Protein AF-A0A920DRB5-F1 (afdb_monomer_lite)

pLDDT: mean 73.07, std 10.42, range [40.06, 86.75]

Sequence (143 aa):
MAEYILEAGGTMAFTFHVLFMLFNLFIIYQFYFNNKFFNELGFSNEEPKLVFRGPLGAVFLTMLLMSILLTFDVTGNTYEENVVQYKFWYSFLFMLMAIALISSVVRYFNLVNNYGITPNIRGVMFPLVGLILIILRTMFEAY

Radius of gyration: 16.73 Å; chains: 1; bounding box: 40×28×49 Å

Secondary structure (DSSP, 8-state):
-HHHHHHTTSHHHHHHHHHHHHHHHHHHHHHHH-HHHHHHTTB-SHHHHHHHHSHHHHHHHHHHHHHHHHHHTTSS---HHHHHHHHHHHHHHHHHHHHHHHHHHHHHTT-S--TTB---HHHHHHHHHHHHHHHHHHHHH--

Foldseek 3Di:
DQVLQVLLLHDQLLVLLVVLLVLLVVVLCCLAPNPCSCVQLQAQDCVVSCCCNPPVVVVVNVLSVVLNVLSVPSPDPPDVVSVVVNVVSLVVLLVVLVVQLVVLVCVLVVVDDDPRGHNHVCSNVSSVVSNVSSVSSVVSNVD

Structure (mmCIF, N/CA/C/O backbone):
data_AF-A0A920DRB5-F1
#
_entry.id   AF-A0A920DRB5-F1
#
loop_
_atom_site.group_PDB
_atom_site.id
_atom_site.type_symbol
_atom_site.label_atom_id
_atom_site.label_alt_id
_atom_site.label_comp_id
_atom_site.label_asym_id
_atom_site.label_entity_id
_atom_site.label_seq_id
_atom_site.pdbx_PDB_ins_code
_atom_site.Cartn_x
_atom_site.Cartn_y
_atom_site.Cartn_z
_atom_site.occupancy
_atom_site.B_iso_or_equiv
_atom_site.auth_seq_id
_atom_site.auth_comp_id
_atom_site.auth_asym_id
_atom_site.auth_atom_id
_atom_site.pdbx_PDB_model_num
ATOM 1 N N . MET A 1 1 ? 7.596 2.058 -26.340 1.00 57.78 1 MET A N 1
ATOM 2 C CA . MET A 1 1 ? 6.682 1.081 -25.694 1.00 57.78 1 MET A CA 1
ATOM 3 C C . MET A 1 1 ? 7.300 -0.311 -25.669 1.00 57.78 1 MET A C 1
ATOM 5 O O . MET A 1 1 ? 7.424 -0.855 -24.589 1.00 57.78 1 MET A O 1
ATOM 9 N N . ALA A 1 2 ? 7.735 -0.863 -26.811 1.00 61.16 2 ALA A N 1
ATOM 10 C CA . ALA A 1 2 ? 8.422 -2.161 -26.850 1.00 61.16 2 ALA A CA 1
ATOM 11 C C . ALA A 1 2 ? 9.738 -2.189 -26.040 1.00 61.16 2 ALA A C 1
ATOM 13 O O . ALA A 1 2 ? 10.008 -3.171 -25.365 1.00 61.16 2 ALA A O 1
ATOM 14 N N . GLU A 1 3 ? 10.503 -1.094 -26.053 1.00 59.62 3 GLU A N 1
ATOM 15 C CA . GLU A 1 3 ? 11.761 -0.944 -25.302 1.00 59.62 3 GLU A CA 1
ATOM 16 C C . GLU A 1 3 ? 11.532 -0.954 -23.779 1.00 59.62 3 GLU A C 1
ATOM 18 O O . GLU A 1 3 ? 12.061 -1.821 -23.100 1.00 59.62 3 GLU A O 1
ATOM 23 N N . TYR A 1 4 ? 10.596 -0.141 -23.271 1.00 58.97 4 TYR A N 1
ATOM 24 C CA . TYR A 1 4 ? 10.178 -0.163 -21.858 1.00 58.97 4 TYR A CA 1
ATOM 25 C C . TYR A 1 4 ? 9.646 -1.519 -21.371 1.00 58.97 4 TYR A C 1
ATOM 27 O O . TYR A 1 4 ? 9.774 -1.857 -20.198 1.00 58.97 4 TYR A O 1
ATOM 35 N N . ILE A 1 5 ? 9.007 -2.293 -22.255 1.00 59.25 5 ILE A N 1
ATOM 36 C CA . ILE A 1 5 ? 8.526 -3.641 -21.930 1.00 59.25 5 ILE A CA 1
ATOM 37 C C . ILE A 1 5 ? 9.708 -4.604 -21.777 1.00 59.25 5 ILE A C 1
ATOM 39 O O . ILE A 1 5 ? 9.702 -5.423 -20.866 1.00 59.25 5 ILE A O 1
ATOM 43 N N . LEU A 1 6 ? 10.709 -4.508 -22.653 1.00 59.97 6 LEU A N 1
ATOM 44 C CA . LEU A 1 6 ? 11.931 -5.309 -22.584 1.00 59.97 6 LEU A CA 1
ATOM 45 C C . LEU A 1 6 ? 12.784 -4.945 -21.360 1.00 59.97 6 LEU A C 1
ATOM 47 O O . LEU A 1 6 ? 13.205 -5.845 -20.640 1.00 59.97 6 LEU A O 1
ATOM 51 N N . GLU A 1 7 ? 12.968 -3.654 -21.079 1.00 59.94 7 GLU A N 1
ATOM 52 C CA . GLU A 1 7 ? 13.722 -3.151 -19.917 1.00 59.94 7 GLU A CA 1
ATOM 53 C C . GLU A 1 7 ? 13.096 -3.553 -18.576 1.00 59.94 7 GLU A C 1
ATOM 55 O O . GLU A 1 7 ? 13.801 -3.763 -17.594 1.00 59.94 7 GLU A O 1
ATOM 60 N N . ALA A 1 8 ? 11.773 -3.710 -18.531 1.00 57.12 8 ALA A N 1
ATOM 61 C CA . ALA A 1 8 ? 11.066 -4.141 -17.333 1.00 57.12 8 ALA A CA 1
ATOM 62 C C . ALA A 1 8 ? 11.121 -5.661 -17.077 1.00 57.12 8 ALA A C 1
ATOM 64 O O . ALA A 1 8 ? 10.483 -6.107 -16.129 1.00 57.12 8 ALA A O 1
ATOM 65 N N . GLY A 1 9 ? 11.822 -6.459 -17.896 1.00 64.12 9 GLY A N 1
ATOM 66 C CA . GLY A 1 9 ? 11.826 -7.931 -17.797 1.00 64.12 9 GLY A CA 1
ATOM 67 C C . GLY A 1 9 ? 10.716 -8.608 -18.615 1.00 64.12 9 GLY A C 1
ATOM 68 O O . GLY A 1 9 ? 10.284 -9.723 -18.331 1.00 64.12 9 GLY A O 1
ATOM 69 N N . GLY A 1 10 ? 10.193 -7.923 -19.635 1.00 69.19 10 GLY A N 1
ATOM 70 C CA . GLY A 1 10 ? 9.142 -8.425 -20.518 1.00 69.19 10 GLY A CA 1
ATOM 71 C C . GLY A 1 10 ? 7.721 -8.012 -20.115 1.00 69.19 10 GLY A C 1
ATOM 72 O O . GLY A 1 10 ? 7.462 -7.372 -19.095 1.00 69.19 10 GLY A O 1
ATOM 73 N N . THR A 1 11 ? 6.749 -8.387 -20.952 1.00 74.50 11 THR A N 1
ATOM 74 C CA . THR A 1 11 ? 5.356 -7.900 -20.880 1.00 74.50 11 THR A CA 1
ATOM 75 C C . THR A 1 11 ? 4.673 -8.183 -19.542 1.00 74.50 11 THR A C 1
ATOM 77 O O . THR A 1 11 ? 3.893 -7.360 -19.063 1.00 74.50 11 THR A O 1
ATOM 80 N N . MET A 1 12 ? 4.962 -9.327 -18.919 1.00 70.31 12 MET A N 1
ATOM 81 C CA . MET A 1 12 ? 4.361 -9.721 -17.639 1.00 70.31 12 MET A CA 1
ATOM 82 C C . MET A 1 12 ? 4.892 -8.878 -16.479 1.00 70.31 12 MET A C 1
ATOM 84 O O . MET A 1 12 ? 4.096 -8.314 -15.727 1.00 70.31 12 MET A O 1
ATOM 88 N N . ALA A 1 13 ? 6.212 -8.730 -16.371 1.00 69.38 13 ALA A N 1
ATOM 89 C CA . ALA A 1 13 ? 6.839 -7.892 -15.357 1.00 69.38 13 ALA A CA 1
ATOM 90 C C . ALA A 1 13 ? 6.392 -6.428 -15.493 1.00 69.38 13 ALA A C 1
ATOM 92 O O . ALA A 1 13 ? 5.933 -5.833 -14.515 1.00 69.38 13 ALA A O 1
ATOM 93 N N . PHE A 1 14 ? 6.370 -5.898 -16.722 1.00 72.62 14 PHE A N 1
ATOM 94 C CA . PHE A 1 14 ? 5.830 -4.570 -17.020 1.00 72.62 14 PHE A CA 1
ATOM 95 C C . PHE A 1 14 ? 4.361 -4.417 -16.589 1.00 72.62 14 PHE A C 1
ATOM 97 O O . PHE A 1 14 ? 3.979 -3.411 -15.993 1.00 72.62 14 PHE A O 1
ATOM 104 N N . THR A 1 15 ? 3.522 -5.427 -16.833 1.00 78.69 15 THR A N 1
ATOM 105 C CA . THR A 1 15 ? 2.103 -5.388 -16.442 1.00 78.69 15 THR A CA 1
ATOM 106 C C . THR A 1 15 ? 1.939 -5.320 -14.923 1.00 78.69 15 THR A C 1
ATOM 108 O O . THR A 1 15 ? 1.189 -4.478 -14.426 1.00 78.69 15 THR A O 1
ATOM 111 N N . PHE A 1 16 ? 2.652 -6.156 -14.162 1.00 77.06 16 PHE A N 1
ATOM 112 C CA . PHE A 1 16 ? 2.585 -6.120 -12.696 1.00 77.06 16 PHE A CA 1
ATOM 113 C C . PHE A 1 16 ? 3.169 -4.837 -12.111 1.00 77.06 16 PHE A C 1
ATOM 115 O O . PHE A 1 16 ? 2.648 -4.321 -11.124 1.00 77.06 16 PHE A O 1
ATOM 122 N N . HIS A 1 17 ? 4.192 -4.285 -12.754 1.00 75.69 17 HIS A N 1
ATOM 123 C CA . HIS A 1 17 ? 4.764 -2.987 -12.418 1.00 75.69 17 HIS A CA 1
ATOM 124 C C . HIS A 1 17 ? 3.733 -1.858 -12.572 1.00 75.69 17 HIS A C 1
ATOM 126 O O . HIS A 1 17 ? 3.530 -1.074 -11.645 1.00 75.69 17 HIS A O 1
ATOM 132 N N . VAL A 1 18 ? 2.985 -1.832 -13.680 1.00 78.56 18 VAL A N 1
ATOM 133 C CA . VAL A 1 18 ? 1.884 -0.872 -13.885 1.00 78.56 18 VAL A CA 1
ATOM 134 C C . VAL A 1 18 ? 0.749 -1.082 -12.880 1.00 78.56 18 VAL A C 1
ATOM 136 O O . VAL A 1 18 ? 0.260 -0.112 -12.297 1.00 78.56 18 VAL A O 1
ATOM 139 N N . LEU A 1 19 ? 0.345 -2.329 -12.622 1.00 83.31 19 LEU A N 1
ATOM 140 C CA . LEU A 1 19 ? -0.676 -2.633 -11.613 1.00 83.31 19 LEU A CA 1
ATOM 141 C C . LEU A 1 19 ? -0.248 -2.181 -10.213 1.00 83.31 19 LEU A C 1
ATOM 143 O O . LEU A 1 19 ? -1.074 -1.671 -9.458 1.00 83.31 19 LEU A O 1
ATOM 147 N N . PHE A 1 20 ? 1.035 -2.313 -9.880 1.00 81.19 20 PHE A N 1
ATOM 148 C CA . PHE A 1 20 ? 1.589 -1.824 -8.623 1.00 81.19 20 PHE A CA 1
ATOM 149 C C . PHE A 1 20 ? 1.538 -0.293 -8.526 1.00 81.19 20 PHE A C 1
ATOM 151 O O . PHE A 1 20 ? 1.116 0.234 -7.496 1.00 81.19 20 PHE A O 1
ATOM 158 N N . MET A 1 21 ? 1.860 0.436 -9.602 1.00 82.12 21 MET A N 1
ATOM 159 C CA . MET A 1 21 ? 1.687 1.898 -9.634 1.00 82.12 21 MET A CA 1
ATOM 160 C C . MET A 1 21 ? 0.234 2.309 -9.415 1.00 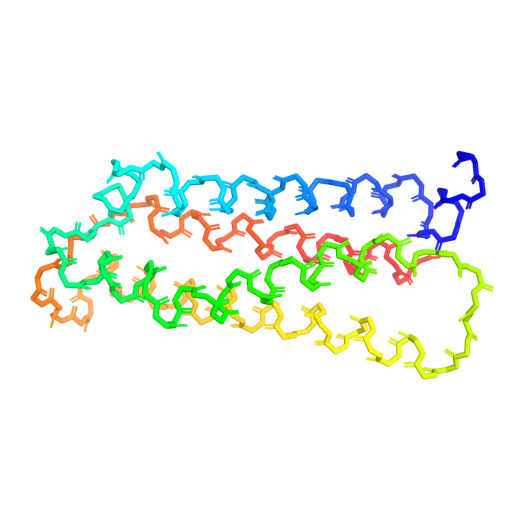82.12 21 MET A C 1
ATOM 162 O O . MET A 1 21 ? -0.050 3.181 -8.593 1.00 82.12 21 MET A O 1
ATOM 166 N N . LEU A 1 22 ? -0.692 1.670 -10.133 1.00 85.12 22 LEU A N 1
ATOM 167 C CA .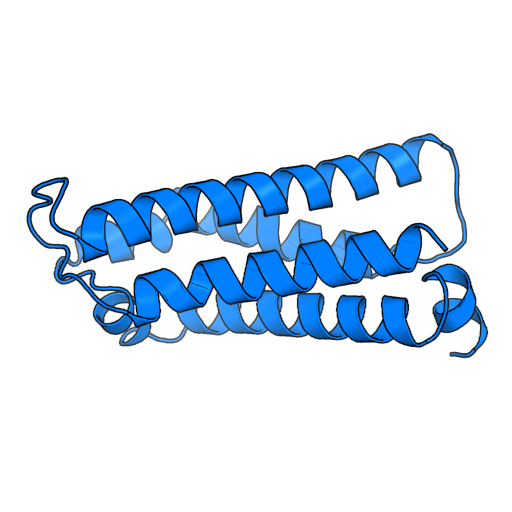 LEU A 1 22 ? -2.122 1.941 -10.002 1.00 85.12 22 LEU A CA 1
ATOM 168 C C . LEU A 1 22 ? -2.621 1.622 -8.592 1.00 85.12 22 LEU A C 1
ATOM 170 O O . LEU A 1 22 ? -3.427 2.373 -8.045 1.00 85.12 22 LEU A O 1
ATOM 174 N N . PHE A 1 23 ? -2.107 0.556 -7.980 1.00 84.88 23 PHE A N 1
ATOM 175 C CA . PHE A 1 23 ? -2.390 0.225 -6.591 1.00 84.88 23 PHE A CA 1
ATOM 176 C C . PHE A 1 23 ? -1.883 1.315 -5.638 1.00 84.88 23 PHE A C 1
ATOM 178 O O . PHE A 1 23 ? -2.656 1.786 -4.811 1.00 84.88 23 PHE A O 1
ATOM 185 N N . ASN A 1 24 ? -0.648 1.801 -5.786 1.00 82.31 24 ASN A N 1
ATOM 186 C CA . ASN A 1 24 ? -0.128 2.893 -4.952 1.00 82.31 24 ASN A CA 1
ATOM 187 C C . ASN A 1 24 ? -0.928 4.193 -5.124 1.00 82.31 24 ASN A C 1
ATOM 189 O O . ASN A 1 24 ? -1.264 4.843 -4.134 1.00 82.31 24 ASN A O 1
ATOM 193 N N . LEU A 1 25 ? -1.315 4.545 -6.353 1.00 83.00 25 LEU A N 1
ATOM 194 C CA . LEU A 1 25 ? -2.198 5.687 -6.616 1.00 83.00 25 LEU A CA 1
ATOM 195 C C . LEU A 1 25 ? -3.577 5.506 -5.977 1.00 83.00 25 LEU A C 1
ATOM 197 O O . LEU A 1 25 ? -4.112 6.442 -5.380 1.00 83.00 25 LEU A O 1
ATOM 201 N N . PHE A 1 26 ? -4.134 4.298 -6.049 1.00 86.00 26 PHE A N 1
ATOM 202 C CA . PHE A 1 26 ? -5.370 3.953 -5.358 1.00 86.00 26 PHE A CA 1
ATOM 203 C C . PHE A 1 26 ? -5.218 4.122 -3.841 1.00 86.00 26 PHE A C 1
ATOM 205 O O . PHE A 1 26 ? -6.079 4.741 -3.223 1.00 86.00 26 PHE A O 1
ATOM 212 N N . ILE A 1 27 ? -4.116 3.658 -3.240 1.00 82.12 27 ILE A N 1
ATOM 213 C CA . ILE A 1 27 ? -3.840 3.843 -1.807 1.00 82.12 27 ILE A CA 1
ATOM 214 C C . ILE A 1 27 ? -3.840 5.327 -1.444 1.00 82.12 27 ILE A C 1
ATOM 216 O O . ILE A 1 27 ? -4.531 5.725 -0.504 1.00 82.12 27 ILE A O 1
ATOM 220 N N . ILE A 1 28 ? -3.098 6.145 -2.196 1.00 84.06 28 ILE A N 1
ATOM 221 C CA . ILE A 1 28 ? -3.033 7.594 -1.979 1.00 84.06 28 ILE A CA 1
ATOM 222 C C . ILE A 1 28 ? -4.442 8.190 -2.045 1.00 84.06 28 ILE A C 1
ATOM 224 O O . ILE A 1 28 ? -4.858 8.908 -1.135 1.00 84.06 28 ILE A O 1
ATOM 228 N N . TYR A 1 29 ? -5.214 7.844 -3.076 1.00 84.69 29 TYR A N 1
ATOM 229 C CA . TYR A 1 29 ? -6.584 8.323 -3.206 1.00 84.69 29 TYR A CA 1
ATOM 230 C C . TYR A 1 29 ? -7.435 7.962 -1.978 1.00 84.69 29 TYR A C 1
ATOM 232 O O . TYR A 1 29 ? -8.088 8.825 -1.387 1.00 84.69 29 TYR A O 1
ATOM 240 N N . GLN A 1 30 ? -7.392 6.701 -1.551 1.00 83.25 30 GLN A N 1
ATOM 241 C CA . GLN A 1 30 ? -8.210 6.220 -0.444 1.00 83.25 30 GLN A CA 1
ATOM 242 C C . GLN A 1 30 ? -7.827 6.859 0.900 1.00 83.25 30 GLN A C 1
ATOM 244 O O . GLN A 1 30 ? -8.703 7.313 1.636 1.00 83.25 30 GLN A O 1
ATOM 249 N N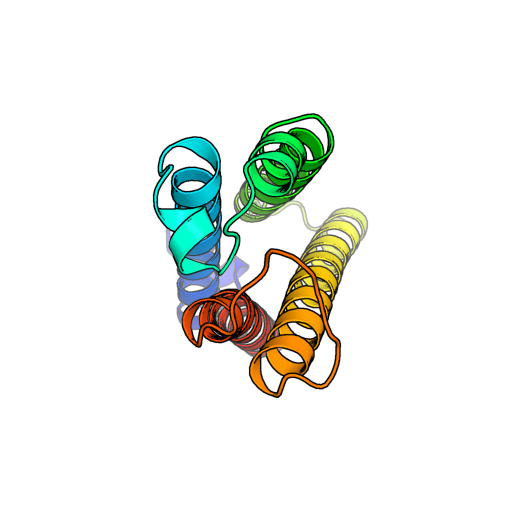 . PHE A 1 31 ? -6.534 6.958 1.215 1.00 79.25 31 PHE A N 1
ATOM 250 C CA . PHE A 1 31 ? -6.073 7.528 2.486 1.00 79.25 31 PHE A CA 1
ATOM 251 C C . PHE A 1 31 ? -6.355 9.035 2.596 1.00 79.25 31 PHE A C 1
ATOM 253 O O . PHE A 1 31 ? -6.749 9.524 3.661 1.00 79.25 31 PHE A O 1
ATOM 260 N N . TYR A 1 32 ? -6.205 9.785 1.504 1.00 79.38 32 TYR A N 1
ATOM 261 C CA . TYR A 1 32 ? -6.289 11.248 1.551 1.00 79.38 32 TYR A CA 1
ATOM 262 C C . TYR A 1 32 ? -7.670 11.795 1.211 1.00 79.38 32 TYR A C 1
ATOM 264 O O . TYR A 1 32 ? -8.098 12.777 1.815 1.00 79.38 32 TYR A O 1
ATOM 272 N N . PHE A 1 33 ? -8.394 11.141 0.306 1.00 81.69 33 PHE A N 1
ATOM 273 C CA . PHE A 1 33 ? -9.631 11.684 -0.255 1.00 81.69 33 PHE A CA 1
ATOM 274 C C . PHE A 1 33 ? -10.880 10.879 0.122 1.00 81.69 33 PHE A C 1
ATOM 276 O O . PHE A 1 33 ? -11.990 11.383 -0.048 1.00 81.69 33 PHE A O 1
ATOM 283 N N . ASN A 1 34 ? -10.744 9.676 0.700 1.00 81.88 34 ASN A N 1
ATOM 284 C CA . ASN A 1 34 ? -11.886 8.881 1.155 1.00 81.88 34 ASN A CA 1
ATOM 285 C C . ASN A 1 34 ? -11.951 8.753 2.687 1.00 81.88 34 ASN A C 1
ATOM 287 O O . ASN A 1 34 ? -11.330 7.895 3.308 1.00 81.88 34 ASN A O 1
ATOM 291 N N . ASN A 1 35 ? -12.801 9.567 3.320 1.00 75.69 35 ASN A N 1
ATOM 292 C CA . ASN A 1 35 ? -13.034 9.511 4.771 1.00 75.69 35 AS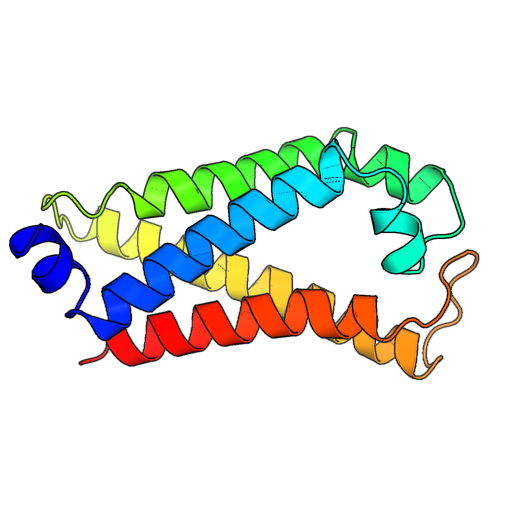N A CA 1
ATOM 293 C C . ASN A 1 35 ? -13.624 8.176 5.253 1.00 75.69 35 ASN A C 1
ATOM 295 O O . ASN A 1 35 ? -13.399 7.794 6.403 1.00 75.69 35 ASN A O 1
ATOM 299 N N . LYS A 1 36 ? -14.373 7.463 4.401 1.00 81.38 36 LYS A N 1
ATOM 300 C CA . LYS A 1 36 ? -14.987 6.178 4.766 1.00 81.38 36 LYS A CA 1
ATOM 301 C C . LYS A 1 36 ? -13.963 5.048 4.808 1.00 81.38 36 LYS A C 1
ATOM 303 O O . LYS A 1 36 ? -14.156 4.099 5.561 1.00 81.38 36 LYS A O 1
ATOM 308 N N . PHE A 1 37 ? -12.862 5.173 4.071 1.00 82.44 37 PHE A N 1
ATOM 309 C CA . PHE A 1 37 ? -11.854 4.125 3.951 1.00 82.44 37 PHE A CA 1
ATOM 310 C C . PHE A 1 37 ? -11.240 3.728 5.299 1.00 82.44 37 PHE A C 1
ATOM 312 O O . PHE A 1 37 ? -11.102 2.546 5.589 1.00 82.44 37 PHE A O 1
ATOM 319 N N . PHE A 1 38 ? -10.964 4.687 6.186 1.00 76.88 38 PHE A N 1
ATOM 320 C CA . PHE A 1 38 ? -10.443 4.376 7.524 1.00 76.88 38 PHE A CA 1
ATOM 321 C C . PHE A 1 38 ? -11.415 3.554 8.371 1.00 76.88 38 PHE A C 1
ATOM 323 O O . PHE A 1 38 ? -10.988 2.628 9.057 1.00 76.88 38 PHE A O 1
ATOM 330 N N . ASN A 1 39 ? -12.714 3.848 8.286 1.00 77.31 39 ASN A N 1
ATOM 331 C CA . ASN A 1 39 ? -13.731 3.061 8.982 1.00 77.31 39 ASN A CA 1
ATOM 332 C C . ASN A 1 39 ? -13.769 1.628 8.430 1.00 77.31 39 ASN A C 1
ATOM 334 O O . ASN A 1 39 ? -13.904 0.667 9.182 1.00 77.31 39 ASN A O 1
ATOM 338 N N . GLU A 1 40 ? -13.601 1.474 7.117 1.00 78.44 40 GLU A N 1
ATOM 339 C CA . GLU A 1 40 ? -13.546 0.170 6.453 1.00 78.44 40 GLU A CA 1
ATOM 340 C C . GLU A 1 40 ? -12.253 -0.604 6.742 1.00 78.44 40 GLU A C 1
ATOM 342 O O . GLU A 1 40 ? -12.263 -1.831 6.728 1.00 78.44 40 GLU A O 1
ATOM 347 N N . LEU A 1 41 ? -11.155 0.081 7.064 1.00 77.00 41 LEU A N 1
ATOM 348 C CA . LEU A 1 41 ? -9.944 -0.538 7.610 1.00 77.00 41 LEU A CA 1
ATOM 349 C C . LEU A 1 41 ? -10.089 -0.930 9.092 1.00 77.00 41 LEU A C 1
ATOM 351 O O . LEU A 1 41 ? -9.193 -1.564 9.645 1.00 77.00 41 LEU A O 1
ATOM 355 N N . GLY A 1 42 ? -11.214 -0.579 9.721 1.00 73.38 42 GLY A N 1
ATOM 356 C CA . GLY A 1 42 ? -11.540 -0.915 11.103 1.00 73.38 42 GLY A CA 1
ATOM 357 C C . GLY A 1 42 ? -11.281 0.207 12.107 1.00 73.38 42 GLY A C 1
ATOM 358 O O . GLY A 1 42 ? -11.611 0.030 13.276 1.00 73.38 42 GLY A O 1
ATOM 359 N N . PHE A 1 43 ? -10.743 1.363 11.700 1.00 75.06 43 PHE A N 1
ATOM 360 C CA . PHE A 1 43 ? -10.495 2.491 12.606 1.00 75.06 43 PHE A CA 1
ATOM 361 C C . PHE A 1 43 ? -11.803 3.204 12.961 1.00 75.06 43 PHE A C 1
ATOM 363 O O . PHE A 1 43 ? -12.391 3.887 12.120 1.00 75.06 43 PHE A O 1
ATOM 370 N N . SER A 1 44 ? -12.241 3.087 14.216 1.00 70.19 44 SER A N 1
ATOM 371 C CA . SER A 1 44 ? -13.440 3.779 14.703 1.00 70.19 44 SER A CA 1
ATOM 372 C C . SER A 1 44 ? -13.135 5.133 15.353 1.00 70.19 44 SER A C 1
ATOM 374 O O . SER A 1 44 ? -14.042 5.946 15.490 1.00 70.19 44 SER A O 1
ATOM 376 N N . ASN A 1 45 ? -11.879 5.386 15.741 1.00 68.88 45 ASN A N 1
ATOM 377 C CA . ASN A 1 45 ? -11.435 6.655 16.330 1.00 68.88 45 ASN A CA 1
ATOM 378 C C . ASN A 1 45 ? -10.932 7.638 15.246 1.00 68.88 45 ASN A C 1
ATOM 380 O O . ASN A 1 45 ? -10.447 7.228 14.187 1.00 68.88 45 ASN A O 1
ATOM 384 N N . GLU A 1 46 ? -11.048 8.939 15.507 1.00 70.38 46 GLU A N 1
ATOM 385 C CA . GLU A 1 46 ? -10.544 10.021 14.654 1.00 70.38 46 GLU A CA 1
ATOM 386 C C . GLU A 1 46 ? -9.027 10.212 14.781 1.00 70.38 46 GLU A C 1
ATOM 388 O O . GLU A 1 46 ? -8.377 10.557 13.796 1.00 70.38 46 GLU A O 1
ATOM 393 N N . GLU A 1 47 ? -8.438 9.914 15.944 1.00 68.12 47 GLU A N 1
ATOM 394 C CA . GLU A 1 47 ? -6.993 10.051 16.184 1.00 68.12 47 GLU A CA 1
ATOM 395 C C . GLU A 1 47 ? -6.125 9.279 15.1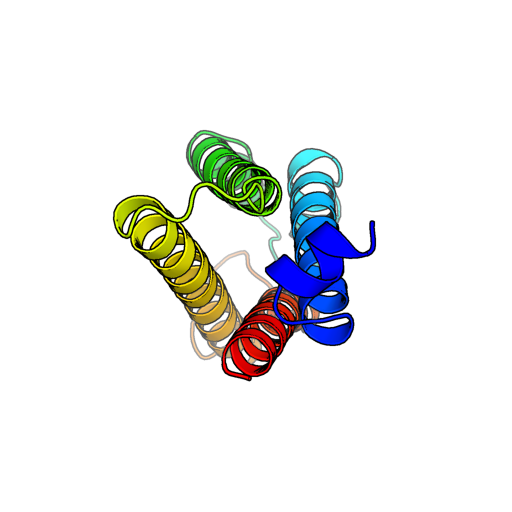70 1.00 68.12 47 GLU A C 1
ATOM 397 O O . GLU A 1 47 ? -5.259 9.900 14.551 1.00 68.12 47 GLU A O 1
ATOM 402 N N . PRO A 1 48 ? -6.364 7.979 14.885 1.00 67.19 48 PRO A N 1
ATOM 403 C CA . PRO A 1 48 ? -5.641 7.267 13.833 1.00 67.19 48 PRO A CA 1
ATOM 404 C C . PRO A 1 48 ? -5.764 7.948 12.468 1.00 67.19 48 PRO A C 1
ATOM 406 O O . PRO A 1 48 ? -4.780 8.044 11.738 1.00 67.19 48 PRO A O 1
ATOM 409 N N . LYS A 1 49 ? -6.950 8.468 12.125 1.00 69.56 49 LYS A N 1
ATOM 410 C CA . LYS A 1 49 ? -7.180 9.154 10.842 1.00 69.56 49 LYS A CA 1
ATOM 411 C C . LYS A 1 49 ? -6.336 10.419 10.748 1.00 69.56 49 LYS A C 1
ATOM 413 O O . LYS A 1 49 ? -5.760 10.698 9.701 1.00 69.56 49 LYS A O 1
ATOM 418 N N . LEU A 1 50 ? -6.247 11.160 11.849 1.00 69.94 50 LEU A N 1
ATOM 419 C CA . LEU A 1 50 ? -5.481 12.396 11.959 1.00 69.94 50 LEU A CA 1
ATOM 420 C C . LEU A 1 50 ? -3.972 12.121 11.930 1.00 69.94 50 LEU A C 1
ATOM 422 O O . LEU A 1 50 ? -3.234 12.851 11.279 1.00 69.94 50 LEU A O 1
ATOM 426 N N . VAL A 1 51 ? -3.514 11.018 12.524 1.00 70.88 51 VAL A N 1
ATOM 427 C CA . VAL A 1 51 ? -2.114 10.568 12.460 1.00 70.88 51 VAL A CA 1
ATOM 428 C C . VAL A 1 51 ? -1.719 10.147 11.036 1.00 70.88 51 VAL A C 1
ATOM 430 O O . VAL A 1 51 ? -0.698 10.608 10.518 1.00 70.88 51 VAL A O 1
ATOM 433 N N . PHE A 1 52 ? -2.546 9.333 10.370 1.00 68.62 52 PHE A N 1
ATOM 434 C CA . PHE A 1 52 ? -2.315 8.880 8.989 1.00 68.62 52 PHE A CA 1
ATOM 435 C C . PHE A 1 52 ? -2.541 9.962 7.926 1.00 68.62 52 PHE A C 1
ATOM 437 O O . PHE A 1 52 ? -2.160 9.762 6.777 1.00 68.62 52 PHE A O 1
ATOM 444 N N . ARG A 1 53 ? -3.142 11.103 8.275 1.00 70.94 53 ARG A N 1
ATOM 445 C CA . ARG A 1 53 ? -3.249 12.285 7.398 1.00 70.94 53 ARG A CA 1
ATOM 446 C C . ARG A 1 53 ? -2.324 13.430 7.801 1.00 70.94 53 ARG A C 1
ATOM 448 O O . ARG A 1 53 ? -2.128 14.351 7.018 1.00 70.94 53 ARG A O 1
ATOM 455 N N . GLY A 1 54 ? -1.769 13.366 9.005 1.00 66.06 54 GLY A N 1
ATOM 456 C CA . GLY A 1 54 ? -0.816 14.315 9.562 1.00 66.06 54 GLY A CA 1
ATOM 457 C C . GLY A 1 54 ? 0.629 13.961 9.189 1.00 66.06 54 GLY A C 1
ATOM 458 O O . GLY A 1 54 ? 0.874 13.466 8.088 1.00 66.06 54 GLY A O 1
ATOM 459 N N . PRO A 1 55 ? 1.608 14.181 10.086 1.00 68.25 55 PRO A N 1
ATOM 460 C CA . PRO A 1 55 ? 3.028 13.995 9.774 1.00 68.25 55 PRO A CA 1
ATOM 461 C C . PRO A 1 55 ? 3.392 12.576 9.315 1.00 68.25 55 PRO A C 1
ATOM 463 O O . PRO A 1 55 ? 4.117 12.422 8.336 1.00 68.25 55 PRO A O 1
ATOM 466 N N . LEU A 1 56 ? 2.854 11.534 9.964 1.00 69.62 56 LEU A N 1
ATOM 467 C CA . LEU A 1 56 ? 3.100 10.142 9.553 1.00 69.62 56 LEU A CA 1
ATOM 468 C C . LEU A 1 56 ? 2.429 9.814 8.219 1.00 69.62 56 LEU A C 1
ATOM 470 O O . LEU A 1 56 ? 3.002 9.087 7.411 1.00 69.62 56 LEU A O 1
ATOM 474 N N . GLY A 1 57 ? 1.265 10.409 7.961 1.00 73.38 57 GLY A N 1
ATOM 475 C CA . GLY A 1 57 ? 0.668 10.437 6.634 1.00 73.38 57 GLY A CA 1
ATOM 476 C C . GLY A 1 57 ? 1.620 11.003 5.593 1.00 73.38 57 GLY A C 1
ATOM 477 O O . GLY A 1 57 ? 1.938 10.327 4.627 1.00 73.38 57 GLY A O 1
ATOM 478 N N . ALA A 1 58 ? 2.117 12.223 5.787 1.00 72.44 58 ALA A N 1
ATOM 479 C CA . ALA A 1 58 ? 3.018 12.875 4.836 1.00 72.44 58 ALA A CA 1
ATOM 480 C C . ALA A 1 58 ? 4.282 12.045 4.538 1.00 72.44 58 ALA A C 1
ATOM 482 O O . ALA A 1 58 ? 4.712 11.974 3.385 1.00 72.44 58 ALA A O 1
ATOM 483 N N . VAL A 1 59 ? 4.835 11.361 5.546 1.00 74.38 59 VAL A N 1
ATOM 484 C CA . VAL A 1 59 ? 5.938 10.403 5.358 1.00 74.38 59 VAL A CA 1
ATOM 485 C C . VAL A 1 59 ? 5.474 9.209 4.517 1.00 74.38 59 VAL A C 1
ATOM 487 O O . VAL A 1 59 ? 6.134 8.857 3.543 1.00 74.38 59 VAL A O 1
ATOM 490 N N . PHE A 1 60 ? 4.310 8.629 4.818 1.00 77.62 60 PHE A N 1
ATOM 491 C CA . PHE A 1 60 ? 3.714 7.541 4.037 1.00 77.62 60 PHE A CA 1
ATOM 492 C C . PHE A 1 60 ? 3.441 7.926 2.575 1.00 77.62 60 PHE A C 1
ATOM 494 O O . PHE A 1 60 ? 3.804 7.181 1.667 1.00 77.62 60 PHE A O 1
ATOM 501 N N . LEU A 1 61 ? 2.895 9.116 2.327 1.00 78.88 61 LEU A N 1
ATOM 502 C CA . LEU A 1 61 ? 2.692 9.660 0.986 1.00 78.88 61 LEU A CA 1
ATOM 503 C C . LEU A 1 61 ? 4.012 9.871 0.254 1.00 78.88 61 LEU A C 1
ATOM 505 O O . LEU A 1 61 ? 4.120 9.478 -0.900 1.00 78.88 61 LEU A O 1
ATOM 509 N N . THR A 1 62 ? 5.018 10.440 0.919 1.00 74.12 62 THR A N 1
ATOM 510 C CA . THR A 1 62 ? 6.358 10.604 0.337 1.00 74.12 62 THR A CA 1
ATOM 511 C C . THR A 1 62 ? 6.940 9.253 -0.074 1.00 74.12 62 THR A C 1
ATOM 513 O O . THR A 1 62 ? 7.472 9.134 -1.171 1.00 74.12 62 THR A O 1
ATOM 516 N N . MET A 1 63 ? 6.777 8.212 0.749 1.00 76.62 63 MET A N 1
ATOM 517 C CA . MET A 1 63 ? 7.239 6.856 0.425 1.00 76.62 63 MET A CA 1
ATOM 518 C C . MET A 1 63 ? 6.482 6.249 -0.767 1.00 76.62 63 MET A C 1
ATOM 520 O O . MET A 1 63 ? 7.101 5.637 -1.635 1.00 76.62 63 MET A O 1
ATOM 524 N N . LEU A 1 64 ? 5.163 6.452 -0.861 1.00 79.44 64 LEU A N 1
ATOM 525 C CA . LEU A 1 64 ? 4.372 5.982 -2.004 1.00 79.44 64 LEU A CA 1
ATOM 526 C C . LEU A 1 64 ? 4.678 6.763 -3.289 1.00 79.44 64 LEU A C 1
ATOM 528 O O . LEU A 1 64 ? 4.807 6.160 -4.351 1.00 79.44 64 LEU A O 1
ATOM 532 N N . LEU A 1 65 ? 4.846 8.082 -3.212 1.00 77.50 65 LEU A N 1
ATOM 533 C CA . LEU A 1 65 ? 5.249 8.907 -4.352 1.00 77.50 65 LEU A CA 1
ATOM 534 C C . LEU A 1 65 ? 6.655 8.544 -4.823 1.00 77.50 65 LEU A C 1
ATOM 536 O O . LEU A 1 65 ? 6.862 8.382 -6.020 1.00 77.50 65 LEU A O 1
ATOM 540 N N . MET A 1 66 ? 7.592 8.344 -3.894 1.00 72.19 66 MET A N 1
ATOM 541 C CA . MET A 1 66 ? 8.940 7.888 -4.220 1.00 72.19 66 MET A CA 1
ATOM 542 C C . MET A 1 66 ? 8.902 6.517 -4.892 1.00 72.19 66 MET A C 1
ATOM 544 O O . MET A 1 66 ? 9.575 6.326 -5.900 1.00 72.19 66 MET A O 1
ATOM 548 N N . SER A 1 67 ? 8.047 5.602 -4.411 1.00 71.25 67 SER A N 1
ATOM 549 C CA . SER A 1 67 ? 7.841 4.319 -5.084 1.00 71.25 67 SER A CA 1
ATOM 550 C C . SER A 1 67 ? 7.419 4.521 -6.536 1.00 71.25 67 SER A C 1
ATOM 552 O O . SER A 1 67 ? 8.087 3.995 -7.414 1.00 71.25 67 SER A O 1
ATOM 554 N N . ILE A 1 68 ? 6.416 5.366 -6.807 1.00 71.62 68 ILE A N 1
ATOM 555 C CA . ILE A 1 68 ? 5.927 5.665 -8.161 1.00 71.62 68 ILE A CA 1
ATOM 556 C C . ILE A 1 68 ? 7.027 6.302 -9.025 1.00 71.62 68 ILE A C 1
ATOM 558 O O . ILE A 1 68 ? 7.201 5.901 -10.171 1.00 71.62 68 ILE A O 1
ATOM 562 N N . LEU A 1 69 ? 7.799 7.253 -8.493 1.00 70.38 69 LEU A N 1
ATOM 563 C CA . LEU A 1 69 ? 8.880 7.922 -9.229 1.00 70.38 69 LEU A CA 1
ATOM 564 C C . LEU A 1 69 ? 9.987 6.947 -9.644 1.00 70.38 69 LEU A C 1
ATOM 566 O O . LEU A 1 69 ? 10.387 6.936 -10.804 1.00 70.38 69 LEU A O 1
ATOM 570 N N . LEU A 1 70 ? 10.402 6.058 -8.743 1.00 64.75 70 LEU A N 1
ATOM 571 C CA . LEU A 1 70 ? 11.353 4.979 -9.048 1.00 64.75 70 LEU A CA 1
ATOM 572 C C . LEU A 1 70 ? 10.782 3.943 -10.019 1.00 64.75 70 LEU A C 1
ATOM 574 O O . LEU A 1 70 ? 11.517 3.179 -10.633 1.00 64.75 70 LEU A O 1
ATOM 578 N N . THR A 1 71 ? 9.458 3.914 -10.155 1.00 60.03 71 THR A N 1
ATOM 579 C CA . THR A 1 71 ? 8.753 3.069 -11.119 1.00 60.03 71 THR A CA 1
ATOM 580 C C . THR A 1 71 ? 8.798 3.672 -12.533 1.00 60.03 71 THR A C 1
ATOM 582 O O . THR A 1 71 ? 8.659 2.926 -13.500 1.00 60.03 71 THR A O 1
ATOM 585 N N . PHE A 1 72 ? 9.012 4.991 -12.668 1.00 59.91 72 PHE A N 1
ATOM 586 C CA . PHE A 1 72 ? 9.233 5.688 -13.946 1.00 59.91 72 PHE A CA 1
ATOM 587 C C . PHE A 1 72 ? 10.703 5.726 -14.372 1.00 59.91 72 PHE A C 1
ATOM 589 O O . PHE A 1 72 ? 10.974 5.858 -15.565 1.00 59.91 72 PHE A O 1
ATOM 596 N N . ASP A 1 73 ? 11.634 5.547 -13.433 1.00 58.53 73 ASP A N 1
ATOM 597 C CA . ASP A 1 73 ? 13.072 5.403 -13.695 1.00 58.53 73 ASP A CA 1
ATOM 598 C C . ASP A 1 73 ? 13.425 4.001 -14.242 1.00 58.53 73 ASP A C 1
ATOM 600 O O . ASP A 1 73 ? 14.348 3.327 -13.798 1.00 58.53 73 ASP A O 1
ATOM 604 N N . VAL A 1 74 ? 12.637 3.535 -15.218 1.00 53.50 74 VAL A N 1
ATOM 605 C CA . VAL A 1 74 ? 12.954 2.388 -16.094 1.00 53.50 74 VAL A CA 1
ATOM 606 C C . VAL A 1 74 ? 13.877 2.848 -17.232 1.00 53.50 74 VAL A C 1
ATOM 608 O O . VAL A 1 74 ? 14.335 2.049 -18.034 1.00 53.50 74 VAL A O 1
ATOM 611 N N . THR A 1 75 ? 14.182 4.146 -17.309 1.00 47.19 75 THR A N 1
ATOM 612 C CA . THR A 1 75 ? 15.052 4.745 -18.318 1.00 47.19 75 THR A CA 1
ATOM 613 C C . THR A 1 75 ? 16.505 4.321 -18.137 1.00 47.19 75 THR A C 1
ATOM 615 O O . THR A 1 75 ? 17.254 5.033 -17.480 1.00 47.19 75 THR A O 1
ATOM 618 N N . GLY A 1 76 ? 16.886 3.186 -18.735 1.00 48.06 76 GLY A N 1
ATOM 619 C CA . GLY A 1 76 ? 18.155 2.888 -19.429 1.00 48.06 76 GLY A CA 1
ATOM 620 C C . GLY A 1 76 ? 19.519 3.296 -18.843 1.00 48.06 76 GLY A C 1
ATOM 621 O O . GLY A 1 76 ? 20.531 3.092 -19.507 1.00 48.06 76 GLY A O 1
ATOM 622 N N . ASN A 1 77 ? 19.605 3.866 -17.643 1.00 48.66 77 ASN A N 1
ATOM 623 C CA . ASN A 1 77 ? 20.845 4.298 -17.012 1.00 48.66 77 ASN A CA 1
ATOM 624 C C . ASN A 1 77 ? 21.122 3.384 -15.817 1.00 48.66 77 ASN A C 1
ATOM 626 O O . ASN A 1 77 ? 21.095 3.785 -14.652 1.00 48.66 77 ASN A O 1
ATOM 630 N N . THR A 1 78 ? 21.318 2.101 -16.120 1.00 49.75 78 THR A N 1
ATOM 631 C CA . THR A 1 78 ? 21.678 1.050 -15.166 1.00 49.75 78 THR A CA 1
ATOM 632 C C . THR A 1 78 ? 23.136 1.201 -14.733 1.00 49.75 78 THR A C 1
ATOM 634 O O . THR A 1 78 ? 23.977 0.352 -15.025 1.00 49.75 78 THR A O 1
ATOM 637 N N . TYR A 1 79 ? 23.467 2.283 -14.032 1.00 49.34 79 TYR A N 1
ATOM 638 C CA . TYR A 1 79 ? 24.589 2.215 -13.102 1.00 49.34 79 TYR A CA 1
ATOM 639 C C . TYR A 1 79 ? 24.179 1.285 -11.950 1.00 49.34 79 TYR A C 1
ATOM 641 O O . TYR A 1 79 ? 23.011 1.276 -11.550 1.00 49.34 79 TYR A O 1
ATOM 649 N N . GLU A 1 80 ? 25.114 0.489 -11.418 1.00 54.09 80 GLU A N 1
ATOM 650 C CA . GLU A 1 80 ? 24.859 -0.437 -10.295 1.00 54.09 80 GLU A CA 1
ATOM 651 C C . GLU A 1 80 ? 24.128 0.252 -9.125 1.00 54.09 80 GLU A C 1
ATOM 653 O O . GLU A 1 80 ? 23.291 -0.355 -8.458 1.00 54.09 80 GLU A O 1
ATOM 658 N N . GLU A 1 81 ? 24.372 1.551 -8.939 1.00 52.41 81 GLU A N 1
ATOM 659 C CA . GLU A 1 81 ? 23.745 2.403 -7.928 1.00 52.41 81 GLU A CA 1
ATOM 660 C C . GLU A 1 81 ? 22.213 2.513 -8.073 1.00 52.41 81 GLU A C 1
ATOM 662 O O . GLU A 1 81 ? 21.503 2.450 -7.066 1.00 52.41 81 GLU A O 1
ATOM 667 N N . ASN A 1 82 ? 21.674 2.589 -9.296 1.00 56.69 82 ASN A N 1
ATOM 668 C CA . ASN A 1 82 ? 20.226 2.705 -9.532 1.00 56.69 82 ASN A CA 1
ATOM 669 C C . ASN A 1 82 ? 19.495 1.377 -9.272 1.00 56.69 82 ASN A C 1
ATOM 671 O O . ASN A 1 82 ? 18.405 1.361 -8.696 1.00 56.69 82 ASN A O 1
ATOM 675 N N . VAL A 1 83 ? 20.126 0.241 -9.598 1.00 60.34 83 VAL A N 1
ATOM 676 C CA . VAL A 1 83 ? 19.585 -1.100 -9.300 1.00 60.34 83 VAL A CA 1
ATOM 677 C C . VAL A 1 83 ? 19.504 -1.332 -7.788 1.00 60.34 83 VAL A C 1
ATOM 679 O O . VAL A 1 83 ? 18.530 -1.908 -7.294 1.00 60.34 83 VAL A O 1
ATOM 682 N N . VAL A 1 84 ? 20.508 -0.866 -7.036 1.00 60.00 84 VAL A N 1
ATOM 683 C CA . VAL A 1 84 ? 20.520 -0.950 -5.567 1.00 60.00 84 VAL A CA 1
ATOM 684 C C . VAL A 1 84 ? 19.392 -0.114 -4.964 1.00 60.00 84 VAL A C 1
ATOM 686 O O . VAL A 1 84 ? 18.681 -0.609 -4.086 1.00 60.00 84 VAL A O 1
ATOM 689 N N . GLN A 1 85 ? 19.173 1.108 -5.458 1.00 64.75 85 GLN A N 1
ATOM 690 C CA . GLN A 1 85 ? 18.062 1.951 -5.006 1.00 64.75 85 GLN A CA 1
ATOM 691 C C . GLN A 1 85 ? 16.716 1.281 -5.286 1.00 64.75 85 GLN A C 1
ATOM 693 O O . GLN A 1 85 ? 15.895 1.128 -4.382 1.00 64.75 85 GLN A O 1
ATOM 698 N N . TYR A 1 86 ? 16.512 0.797 -6.505 1.00 69.31 86 TYR A N 1
ATOM 699 C CA . TYR A 1 86 ? 15.277 0.140 -6.899 1.00 69.31 86 TYR A CA 1
ATOM 700 C C . TYR A 1 86 ? 14.958 -1.086 -6.018 1.00 69.31 86 TYR A C 1
ATOM 702 O O . TYR A 1 86 ? 13.887 -1.167 -5.407 1.00 69.31 86 TYR A O 1
ATOM 710 N N . LYS A 1 87 ? 15.912 -2.012 -5.851 1.00 72.69 87 LYS A N 1
ATOM 711 C CA . LYS A 1 87 ? 15.738 -3.206 -4.999 1.00 72.69 87 LYS A CA 1
ATOM 712 C C . LYS A 1 87 ? 15.498 -2.849 -3.534 1.00 72.69 87 LYS A C 1
ATOM 714 O O . LYS A 1 87 ? 14.690 -3.510 -2.871 1.00 72.69 87 LYS A O 1
ATOM 719 N N . PHE A 1 88 ? 16.161 -1.807 -3.031 1.00 76.56 88 PHE A N 1
ATOM 720 C CA . PHE A 1 88 ? 15.947 -1.303 -1.677 1.00 76.56 88 PHE A CA 1
ATOM 721 C C . PHE A 1 88 ? 14.495 -0.857 -1.473 1.00 76.56 88 PHE A C 1
ATOM 723 O O . PHE A 1 88 ? 13.851 -1.295 -0.519 1.00 76.56 88 PHE A O 1
ATOM 730 N N . TRP A 1 89 ? 13.945 -0.054 -2.386 1.00 76.06 89 TRP A N 1
ATOM 731 C CA . TRP A 1 89 ? 12.590 0.480 -2.246 1.00 76.06 89 TRP A CA 1
ATOM 732 C C . TRP A 1 89 ? 11.506 -0.593 -2.341 1.00 76.06 89 TRP A C 1
ATOM 734 O O . TRP A 1 89 ? 10.587 -0.595 -1.519 1.00 76.06 89 TRP A O 1
ATOM 744 N N . TYR A 1 90 ? 11.633 -1.557 -3.257 1.00 76.00 90 TYR A N 1
ATOM 745 C CA . TYR A 1 90 ? 10.704 -2.694 -3.308 1.00 76.00 90 TYR A CA 1
ATOM 746 C C . TYR A 1 90 ? 10.791 -3.573 -2.057 1.00 76.00 90 TYR A C 1
ATOM 748 O O . TYR A 1 90 ? 9.756 -3.975 -1.524 1.00 76.00 90 TYR A O 1
ATOM 756 N N . SER A 1 91 ? 11.996 -3.812 -1.530 1.00 77.94 91 SER A N 1
ATOM 757 C CA . SER A 1 91 ? 12.191 -4.564 -0.279 1.00 77.94 91 SER A CA 1
ATOM 758 C C . SER A 1 91 ? 11.613 -3.827 0.932 1.00 77.94 91 SER A C 1
ATOM 760 O O . SER A 1 91 ? 11.007 -4.432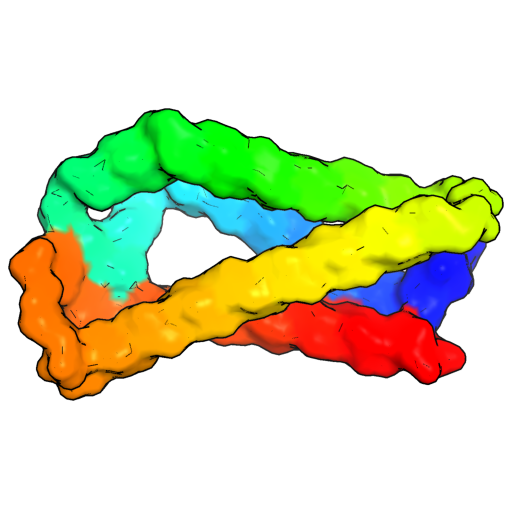 1.818 1.00 77.94 91 SER A O 1
ATOM 762 N N . PHE A 1 92 ? 11.756 -2.504 0.963 1.00 81.44 92 PHE A N 1
ATOM 763 C CA . PHE A 1 92 ? 11.190 -1.657 2.002 1.00 81.44 92 PHE A CA 1
ATOM 764 C C . PHE A 1 92 ? 9.652 -1.651 1.959 1.00 81.44 92 PHE A C 1
ATOM 766 O O . PHE A 1 92 ? 9.003 -1.858 2.987 1.00 81.44 92 PHE A O 1
ATOM 773 N N . LEU A 1 93 ? 9.056 -1.502 0.770 1.00 79.38 93 LEU A N 1
ATOM 774 C CA . LEU A 1 93 ? 7.602 -1.580 0.577 1.00 79.38 93 LEU A CA 1
ATOM 775 C C . LEU A 1 93 ? 7.059 -2.967 0.926 1.00 79.38 93 LEU A C 1
ATOM 777 O O . LEU A 1 93 ? 6.007 -3.072 1.556 1.00 79.38 93 LEU A O 1
ATOM 781 N N . PHE A 1 94 ? 7.796 -4.025 0.582 1.00 84.12 94 PHE A N 1
ATOM 782 C CA . PHE A 1 94 ? 7.468 -5.386 0.993 1.00 84.12 94 PHE A CA 1
ATOM 783 C C . PHE A 1 94 ? 7.398 -5.500 2.519 1.00 84.12 94 PHE A C 1
ATOM 785 O O . PHE A 1 94 ? 6.399 -5.983 3.050 1.00 84.12 94 PHE A O 1
ATOM 792 N N . MET A 1 95 ? 8.409 -4.997 3.236 1.00 84.94 95 MET A N 1
ATOM 793 C CA . MET A 1 95 ? 8.414 -4.982 4.704 1.00 84.94 95 MET A CA 1
ATOM 794 C C . MET A 1 95 ? 7.230 -4.206 5.282 1.00 84.94 95 MET A C 1
ATOM 796 O O . MET A 1 95 ? 6.566 -4.703 6.192 1.00 84.94 95 MET A O 1
ATOM 800 N N . LEU A 1 96 ? 6.931 -3.019 4.746 1.00 84.31 96 LEU A N 1
ATOM 801 C CA . LEU A 1 96 ? 5.789 -2.220 5.195 1.00 84.31 96 LEU A CA 1
ATOM 802 C C . LEU A 1 96 ? 4.469 -2.984 5.044 1.00 84.31 96 LEU A C 1
ATOM 804 O O . LEU A 1 96 ? 3.681 -3.044 5.991 1.00 84.31 96 LEU A O 1
ATOM 808 N N . MET A 1 97 ? 4.242 -3.604 3.884 1.00 85.38 97 MET A N 1
ATOM 809 C CA . MET A 1 97 ? 3.021 -4.373 3.637 1.00 85.38 97 MET A CA 1
ATOM 810 C C . MET A 1 97 ? 2.974 -5.658 4.473 1.00 85.38 97 MET A C 1
ATOM 812 O O . MET A 1 97 ? 1.909 -6.018 4.971 1.00 85.38 97 MET A O 1
ATOM 816 N N . ALA A 1 98 ? 4.113 -6.312 4.717 1.00 85.38 98 ALA A N 1
ATOM 817 C CA . ALA A 1 98 ? 4.206 -7.486 5.584 1.00 85.38 98 ALA A CA 1
ATOM 818 C C . ALA A 1 98 ? 3.859 -7.151 7.042 1.00 85.38 98 ALA A C 1
ATOM 820 O O . ALA A 1 98 ? 3.042 -7.838 7.656 1.00 85.38 98 ALA A O 1
ATOM 821 N N . ILE A 1 99 ? 4.407 -6.060 7.583 1.00 84.69 99 ILE A N 1
ATOM 822 C CA . ILE A 1 99 ? 4.093 -5.590 8.940 1.00 84.69 99 ILE A CA 1
ATOM 823 C C . ILE A 1 99 ? 2.614 -5.194 9.035 1.00 84.69 99 ILE A C 1
ATOM 825 O O . ILE A 1 99 ? 1.930 -5.573 9.991 1.00 84.69 99 ILE A O 1
ATOM 829 N N . ALA A 1 100 ? 2.092 -4.482 8.031 1.00 83.00 100 ALA A N 1
ATOM 830 C CA . ALA A 1 100 ? 0.681 -4.115 7.968 1.00 83.00 100 ALA A CA 1
ATOM 831 C C . ALA A 1 100 ? -0.238 -5.348 7.911 1.00 83.00 100 ALA A C 1
ATOM 833 O O . ALA A 1 100 ? -1.279 -5.362 8.577 1.00 83.00 100 ALA A O 1
ATOM 834 N N . LEU A 1 101 ? 0.153 -6.397 7.177 1.00 86.00 101 LEU A N 1
ATOM 835 C CA . LEU A 1 101 ? -0.574 -7.663 7.117 1.00 86.00 101 LEU A CA 1
ATOM 836 C C . LEU A 1 101 ? -0.553 -8.378 8.468 1.00 86.00 101 LEU A C 1
ATOM 838 O O . LEU A 1 101 ? -1.621 -8.699 8.980 1.00 86.00 101 LEU A O 1
ATOM 842 N N . ILE A 1 102 ? 0.623 -8.576 9.074 1.00 84.75 102 ILE A N 1
ATOM 843 C CA . ILE A 1 102 ? 0.760 -9.237 10.383 1.00 84.75 102 ILE A CA 1
ATOM 844 C C . ILE A 1 102 ? -0.089 -8.510 11.427 1.00 84.75 102 ILE A C 1
ATOM 846 O O . ILE A 1 102 ? -0.898 -9.134 12.111 1.00 84.75 102 ILE A O 1
ATOM 850 N N . SER A 1 103 ? 0.024 -7.181 11.498 1.00 80.62 103 SER A N 1
ATOM 851 C CA . SER A 1 103 ? -0.777 -6.358 12.407 1.00 80.62 103 SER A CA 1
ATOM 852 C C . SER A 1 103 ? -2.279 -6.556 12.180 1.00 80.62 103 SER A C 1
ATOM 854 O O . SER A 1 103 ? -3.048 -6.708 13.129 1.00 80.62 103 SER A O 1
ATOM 856 N N . SER A 1 104 ? -2.712 -6.606 10.921 1.00 81.12 104 SER A N 1
ATOM 857 C CA . SER A 1 104 ? -4.125 -6.768 10.573 1.00 81.12 104 SER A CA 1
ATOM 858 C C . SER A 1 104 ? -4.649 -8.175 10.841 1.00 81.12 104 SER A C 1
ATOM 860 O O . SER A 1 104 ? -5.776 -8.306 11.304 1.00 81.12 104 SER A O 1
ATOM 862 N N . VAL A 1 105 ? -3.836 -9.212 10.635 1.00 83.81 105 VAL A N 1
ATOM 863 C CA . VAL A 1 105 ? -4.175 -10.608 10.949 1.00 83.81 105 VAL A CA 1
ATOM 864 C C . VAL A 1 105 ? -4.291 -10.814 12.458 1.00 83.81 105 VAL A C 1
ATOM 866 O O . VAL A 1 105 ? -5.290 -11.353 12.930 1.00 83.81 105 VAL A O 1
ATOM 869 N N . VAL A 1 106 ? -3.314 -10.329 13.228 1.00 82.50 106 VAL A N 1
ATOM 870 C CA . VAL A 1 106 ? -3.328 -10.400 14.699 1.00 82.50 106 VAL A CA 1
ATOM 871 C C . VAL A 1 106 ? -4.574 -9.707 15.265 1.00 82.50 106 VAL A C 1
ATOM 873 O O . VAL A 1 106 ? -5.216 -10.240 16.172 1.00 82.50 106 VAL A O 1
ATOM 876 N N . ARG A 1 107 ? -4.969 -8.561 14.691 1.00 77.19 107 ARG A N 1
ATOM 877 C CA . ARG A 1 107 ? -6.228 -7.874 15.030 1.00 77.19 107 ARG A CA 1
ATOM 878 C C . ARG A 1 107 ? -7.468 -8.648 14.592 1.00 77.19 107 ARG A C 1
ATOM 880 O O . ARG A 1 107 ? -8.419 -8.726 15.357 1.00 77.19 107 ARG A O 1
ATOM 887 N N . TYR A 1 108 ? -7.471 -9.216 13.387 1.00 80.44 108 TYR A N 1
ATOM 888 C CA . TYR A 1 108 ? -8.612 -9.968 12.861 1.00 80.44 108 TYR A CA 1
ATOM 889 C C . TYR A 1 108 ? -8.989 -11.149 13.767 1.00 80.44 108 TYR A C 1
ATOM 891 O O . TYR A 1 108 ? -10.167 -11.388 14.014 1.00 80.44 108 TYR A O 1
ATOM 899 N N . PHE A 1 109 ? -7.988 -11.836 14.324 1.00 82.44 109 PHE A N 1
ATOM 900 C CA . PHE A 1 109 ? -8.182 -12.926 15.284 1.00 82.44 109 PHE A CA 1
ATOM 901 C C . PHE A 1 109 ? -8.354 -12.465 16.743 1.00 82.44 109 PHE A C 1
ATOM 903 O O . PHE A 1 109 ? -8.365 -13.306 17.639 1.00 82.44 109 PHE A O 1
ATOM 910 N N . ASN A 1 110 ? -8.488 -11.157 17.006 1.00 73.19 110 ASN A N 1
ATOM 911 C CA . ASN A 1 110 ? -8.588 -10.578 18.355 1.00 73.19 110 ASN A CA 1
ATOM 912 C C . ASN A 1 110 ? -7.453 -11.000 19.311 1.00 73.19 110 ASN A C 1
ATOM 914 O O . ASN A 1 110 ? -7.630 -11.005 20.528 1.00 73.19 110 ASN A O 1
ATOM 918 N N . LEU A 1 111 ? -6.269 -11.329 18.785 1.00 71.75 111 LEU A N 1
ATOM 919 C CA . LEU A 1 111 ? -5.120 -11.739 19.603 1.00 71.75 111 LEU A CA 1
ATOM 920 C C . LEU A 1 111 ? -4.499 -10.558 20.370 1.00 71.75 111 LEU A C 1
ATOM 922 O O . LEU A 1 111 ? -3.752 -10.761 21.323 1.00 71.75 111 LEU A O 1
ATOM 926 N N . VAL A 1 112 ? -4.818 -9.323 19.969 1.00 67.62 112 VAL A N 1
ATOM 927 C CA . VAL A 1 112 ? -4.441 -8.085 20.660 1.00 67.62 112 VAL A CA 1
ATOM 928 C C . VAL A 1 112 ? -5.688 -7.225 20.833 1.00 67.62 112 VAL A C 1
ATOM 930 O O . VAL A 1 112 ? -6.377 -6.921 19.859 1.00 67.62 112 VAL A O 1
ATOM 933 N N . ASN A 1 113 ? -5.961 -6.811 22.072 1.00 61.53 113 ASN A N 1
ATOM 934 C CA . ASN A 1 113 ? -7.081 -5.936 22.396 1.00 61.53 113 ASN A CA 1
ATOM 935 C C . ASN A 1 113 ? -6.694 -4.478 22.108 1.00 61.53 113 ASN A C 1
ATOM 937 O O . ASN A 1 113 ? -5.950 -3.868 22.875 1.00 61.53 113 ASN A O 1
ATOM 941 N N . ASN A 1 114 ? -7.164 -3.934 20.986 1.00 61.47 114 ASN A N 1
ATOM 942 C CA . ASN A 1 114 ? -6.896 -2.553 20.592 1.00 61.47 114 ASN A CA 1
ATOM 943 C C . ASN A 1 114 ? -8.179 -1.726 20.674 1.00 61.47 114 ASN A C 1
ATOM 945 O O . ASN A 1 114 ? -9.084 -1.862 19.850 1.00 61.47 114 ASN A O 1
ATOM 949 N N . TYR A 1 115 ? -8.230 -0.844 21.671 1.00 58.50 115 TYR A N 1
ATOM 950 C CA . TYR A 1 115 ? -9.306 0.124 21.852 1.00 58.50 115 TYR A CA 1
ATOM 951 C C . TYR A 1 115 ? -9.508 0.950 20.571 1.00 58.50 115 TYR A C 1
ATOM 953 O O . TYR A 1 115 ? -8.601 1.638 20.109 1.00 58.50 115 TYR A O 1
ATOM 961 N N . GLY A 1 116 ? -10.709 0.880 19.990 1.00 63.66 116 GLY A N 1
ATOM 962 C CA . GLY A 1 116 ? -11.098 1.699 18.837 1.00 63.66 116 GLY A CA 1
ATOM 963 C C . GLY A 1 116 ? -10.682 1.169 17.457 1.00 63.66 116 GLY A C 1
ATOM 964 O O . GLY A 1 116 ? -10.755 1.921 16.479 1.00 63.66 116 GLY A O 1
ATOM 965 N N . ILE A 1 117 ? -10.251 -0.096 17.351 1.00 67.94 117 ILE A N 1
ATOM 966 C CA . ILE A 1 117 ? -10.039 -0.762 16.057 1.00 67.94 117 ILE A CA 1
ATOM 967 C C . ILE A 1 117 ? -10.853 -2.054 15.999 1.00 67.94 117 ILE A C 1
ATOM 969 O O . ILE A 1 117 ? -10.595 -3.004 16.732 1.00 67.94 117 ILE A O 1
ATOM 973 N N . THR A 1 118 ? -11.833 -2.088 15.102 1.00 73.50 118 THR A N 1
ATOM 974 C CA . THR A 1 118 ? -12.688 -3.257 14.875 1.00 73.50 118 THR A CA 1
ATOM 975 C C . THR A 1 118 ? -12.023 -4.256 13.921 1.00 73.50 118 THR A C 1
ATOM 977 O O . THR A 1 118 ? -11.422 -3.843 12.924 1.00 73.50 118 THR A O 1
ATOM 980 N N . PRO A 1 119 ? -12.131 -5.572 14.182 1.00 72.81 119 PRO A N 1
ATOM 981 C CA . PRO A 1 119 ? -11.682 -6.600 13.249 1.00 72.81 119 PRO A CA 1
ATOM 982 C C . PRO A 1 119 ? -12.421 -6.473 11.916 1.00 72.81 119 PRO A C 1
ATOM 984 O O . PRO A 1 119 ? -13.646 -6.569 11.869 1.00 72.81 119 PRO A O 1
ATOM 987 N N . ASN A 1 120 ? -11.687 -6.273 10.821 1.00 79.94 120 ASN A N 1
ATOM 988 C CA . ASN A 1 120 ? -12.276 -6.190 9.489 1.00 79.94 120 ASN A CA 1
ATOM 989 C C . ASN A 1 120 ? -11.410 -6.930 8.468 1.00 79.94 120 ASN A C 1
ATOM 991 O O . ASN A 1 120 ? -10.203 -6.700 8.374 1.00 79.94 120 ASN A O 1
ATOM 995 N N . ILE A 1 121 ? -12.046 -7.785 7.663 1.00 80.62 121 ILE A N 1
ATOM 996 C CA . ILE A 1 121 ? -11.387 -8.528 6.586 1.00 80.62 121 ILE A CA 1
ATOM 997 C C . ILE A 1 121 ? -10.728 -7.594 5.562 1.00 80.62 121 ILE A C 1
ATOM 999 O O . ILE A 1 121 ? -9.664 -7.914 5.038 1.00 80.62 121 ILE A O 1
ATOM 1003 N N . ARG A 1 122 ? -11.287 -6.397 5.328 1.00 79.12 122 ARG A N 1
ATOM 1004 C CA . ARG A 1 122 ? -10.695 -5.398 4.420 1.00 79.12 122 ARG A CA 1
ATOM 1005 C C . ARG A 1 122 ? -9.338 -4.900 4.913 1.00 79.12 122 ARG A C 1
ATOM 1007 O O . ARG A 1 122 ? -8.448 -4.688 4.094 1.00 79.12 122 ARG A O 1
ATOM 1014 N N . GLY A 1 123 ? -9.151 -4.798 6.231 1.00 77.25 123 GLY A N 1
ATOM 1015 C CA . GLY A 1 123 ? -7.860 -4.472 6.840 1.00 77.25 123 GLY A CA 1
ATOM 1016 C C . GLY A 1 123 ? -6.788 -5.534 6.580 1.00 77.25 123 GLY A C 1
ATOM 1017 O O . GLY A 1 123 ? -5.610 -5.204 6.518 1.00 77.25 123 GLY A O 1
ATOM 1018 N N . VAL A 1 124 ? -7.183 -6.794 6.363 1.00 82.75 124 VAL A N 1
ATOM 1019 C CA . VAL A 1 124 ? -6.283 -7.905 6.004 1.00 82.75 124 VAL A CA 1
ATOM 1020 C C . VAL A 1 124 ? -6.056 -7.976 4.493 1.00 82.75 124 VAL A C 1
ATOM 1022 O O . VAL A 1 124 ? -4.925 -8.141 4.043 1.00 82.75 124 VAL A O 1
ATOM 1025 N N . MET A 1 125 ? -7.117 -7.821 3.697 1.00 83.94 125 MET A N 1
ATOM 1026 C CA . MET A 1 125 ? -7.039 -7.884 2.233 1.00 83.94 125 MET A CA 1
ATOM 1027 C C . MET A 1 125 ? -6.169 -6.772 1.649 1.00 83.94 125 MET A C 1
ATOM 1029 O O . MET A 1 125 ? -5.411 -7.016 0.715 1.00 83.94 125 MET A O 1
ATOM 1033 N N . PHE A 1 126 ? -6.263 -5.562 2.199 1.00 83.44 126 PHE A N 1
ATOM 1034 C CA . PHE A 1 126 ? -5.527 -4.399 1.715 1.00 83.44 126 PHE A CA 1
ATOM 1035 C C . PHE A 1 126 ? -3.998 -4.618 1.635 1.00 83.44 126 PHE A C 1
ATOM 1037 O O . PHE A 1 126 ? -3.450 -4.525 0.534 1.00 83.44 126 PHE A O 1
ATOM 1044 N N . PRO A 1 127 ? -3.293 -4.965 2.730 1.00 84.19 127 PRO A N 1
ATOM 1045 C CA . PRO A 1 127 ? -1.856 -5.229 2.668 1.00 84.19 127 PRO A CA 1
ATOM 1046 C C . PRO A 1 127 ? -1.519 -6.521 1.905 1.00 84.19 127 PRO A C 1
ATOM 1048 O O . PRO A 1 127 ? -0.453 -6.611 1.299 1.00 84.19 127 PRO A O 1
ATOM 1051 N N . LEU A 1 128 ? -2.429 -7.506 1.876 1.00 86.56 128 LEU A N 1
ATOM 1052 C CA . LEU A 1 128 ? -2.238 -8.757 1.136 1.00 86.56 128 LEU A CA 1
ATOM 1053 C C . LEU A 1 128 ? -2.144 -8.526 -0.380 1.00 86.56 128 LEU A C 1
ATOM 1055 O O . LEU A 1 128 ? -1.255 -9.077 -1.026 1.00 86.56 128 LEU A O 1
ATOM 1059 N N . VAL A 1 129 ? -3.026 -7.695 -0.947 1.00 86.00 129 VAL A N 1
ATOM 1060 C CA . VAL A 1 129 ? -2.993 -7.351 -2.381 1.00 86.00 129 VAL A CA 1
ATOM 1061 C C . VAL A 1 129 ? -1.673 -6.667 -2.742 1.00 86.00 129 VAL A C 1
ATOM 1063 O O . VAL A 1 129 ? -1.053 -7.032 -3.739 1.00 86.00 129 VAL A O 1
ATOM 1066 N N . GLY A 1 130 ? -1.200 -5.742 -1.900 1.00 83.12 130 GLY A N 1
ATOM 1067 C CA . GLY A 1 130 ? 0.098 -5.089 -2.085 1.00 83.12 130 GLY A CA 1
ATOM 1068 C C . GLY A 1 130 ? 1.264 -6.081 -2.103 1.00 83.12 130 GLY A C 1
ATOM 1069 O O . GLY A 1 130 ? 2.105 -6.020 -2.998 1.00 83.12 130 GLY A O 1
ATOM 1070 N N . LEU A 1 131 ? 1.285 -7.042 -1.173 1.00 86.12 131 LEU A N 1
ATOM 1071 C CA . LEU A 1 131 ? 2.310 -8.093 -1.138 1.00 86.12 131 LEU A CA 1
ATOM 1072 C C . LEU A 1 131 ? 2.292 -8.971 -2.387 1.00 86.12 131 LEU A C 1
ATOM 1074 O O . LEU A 1 131 ? 3.351 -9.235 -2.949 1.00 86.12 131 LEU A O 1
ATOM 1078 N N . ILE A 1 132 ? 1.110 -9.399 -2.838 1.00 86.75 132 ILE A N 1
ATOM 1079 C CA . ILE A 1 132 ? 0.978 -10.228 -4.043 1.00 86.75 132 ILE A CA 1
ATOM 1080 C C . ILE A 1 132 ? 1.548 -9.490 -5.258 1.00 86.75 132 ILE A C 1
ATOM 1082 O O . ILE A 1 132 ? 2.321 -10.074 -6.013 1.00 86.75 132 ILE A O 1
ATOM 1086 N N . LEU A 1 133 ? 1.227 -8.203 -5.423 1.00 83.81 133 LEU A N 1
ATOM 1087 C CA . LEU A 1 133 ? 1.741 -7.401 -6.536 1.00 83.81 133 LEU A CA 1
ATOM 1088 C C . LEU A 1 133 ? 3.269 -7.261 -6.493 1.00 83.81 133 LEU A C 1
ATOM 1090 O O . LEU A 1 133 ? 3.916 -7.419 -7.527 1.00 83.81 133 LEU A O 1
ATOM 1094 N N . ILE A 1 134 ? 3.849 -7.032 -5.310 1.00 82.69 134 ILE A N 1
ATOM 1095 C CA . ILE A 1 134 ? 5.308 -6.936 -5.141 1.00 82.69 134 ILE A CA 1
ATOM 1096 C C . ILE A 1 134 ? 5.986 -8.278 -5.448 1.00 82.69 134 ILE A C 1
ATOM 1098 O O . ILE A 1 134 ? 6.984 -8.306 -6.171 1.00 82.69 134 ILE A O 1
ATOM 1102 N N . ILE A 1 135 ? 5.444 -9.391 -4.939 1.00 83.19 135 ILE A N 1
ATOM 1103 C CA . ILE A 1 135 ? 5.993 -10.738 -5.161 1.00 83.19 135 ILE A CA 1
ATOM 1104 C C . ILE A 1 135 ? 5.949 -11.090 -6.645 1.00 83.19 135 ILE A C 1
ATOM 1106 O O . ILE A 1 135 ? 6.977 -11.468 -7.199 1.00 83.19 135 ILE A O 1
ATOM 1110 N N . LEU A 1 136 ? 4.793 -10.929 -7.296 1.00 81.06 136 LEU A N 1
ATOM 1111 C CA . LEU A 1 136 ? 4.646 -11.234 -8.720 1.00 81.06 136 LEU A CA 1
ATOM 1112 C C . LEU A 1 136 ? 5.622 -10.402 -9.548 1.00 81.06 136 LEU A C 1
ATOM 1114 O O . LEU A 1 136 ? 6.376 -10.955 -10.343 1.00 81.06 136 LEU A O 1
ATOM 1118 N N . ARG A 1 137 ? 5.694 -9.095 -9.293 1.00 76.69 137 ARG A N 1
ATOM 1119 C CA . ARG A 1 137 ? 6.651 -8.212 -9.961 1.00 76.69 137 ARG A CA 1
ATOM 1120 C C . ARG A 1 137 ? 8.103 -8.681 -9.777 1.00 76.69 137 ARG A C 1
ATOM 1122 O O . ARG A 1 137 ? 8.862 -8.676 -10.735 1.00 76.69 137 ARG A O 1
ATOM 1129 N N . THR A 1 138 ? 8.482 -9.113 -8.575 1.00 74.50 138 THR A N 1
ATOM 1130 C CA . THR A 1 138 ? 9.858 -9.557 -8.274 1.00 74.50 138 THR A CA 1
ATOM 1131 C C . THR A 1 138 ? 10.175 -10.916 -8.898 1.00 74.50 138 THR A C 1
ATOM 1133 O O . THR A 1 138 ? 11.289 -11.137 -9.360 1.00 74.50 138 THR A O 1
ATOM 1136 N N . MET A 1 139 ? 9.196 -11.824 -8.959 1.00 75.06 139 MET A N 1
ATOM 1137 C CA . MET A 1 139 ? 9.351 -13.121 -9.621 1.00 75.06 139 MET A CA 1
ATOM 1138 C C . MET A 1 139 ? 9.574 -12.979 -11.127 1.00 75.06 139 MET A C 1
ATOM 1140 O O . MET A 1 139 ? 10.365 -13.731 -11.686 1.00 75.06 139 MET A O 1
ATOM 1144 N N . PHE A 1 140 ? 8.890 -12.035 -11.778 1.00 67.25 140 PHE A N 1
ATOM 1145 C CA . PHE A 1 140 ? 9.010 -11.828 -13.223 1.00 67.25 140 PHE A CA 1
ATOM 1146 C C . PHE A 1 140 ? 10.199 -10.945 -13.635 1.00 67.25 140 PHE A C 1
ATOM 1148 O O . PHE A 1 140 ? 10.509 -10.909 -14.814 1.00 67.25 140 PHE A O 1
ATOM 1155 N N . GLU A 1 141 ? 10.879 -10.273 -12.701 1.00 61.47 141 GLU A N 1
ATOM 1156 C CA . GLU A 1 141 ? 12.167 -9.600 -12.958 1.00 61.47 141 GLU A CA 1
ATOM 1157 C C . GLU A 1 141 ? 13.357 -10.582 -12.919 1.00 61.47 141 GLU A C 1
ATOM 1159 O O . GLU A 1 141 ? 14.413 -10.319 -13.483 1.00 61.47 141 GLU A O 1
ATOM 1164 N N . ALA A 1 142 ? 13.209 -11.721 -12.233 1.00 49.19 142 ALA A N 1
ATOM 1165 C CA . ALA A 1 142 ? 14.264 -12.726 -12.090 1.00 49.19 142 ALA A CA 1
ATOM 1166 C C . ALA A 1 142 ? 14.439 -13.642 -13.325 1.00 49.19 142 ALA A C 1
ATOM 1168 O O . ALA A 1 142 ? 15.243 -14.575 -13.268 1.00 49.19 142 ALA A O 1
ATOM 1169 N N . TYR A 1 143 ? 13.690 -13.390 -14.402 1.00 40.06 143 TYR A N 1
ATOM 1170 C CA . TYR A 1 143 ? 13.704 -14.112 -15.679 1.00 40.06 143 TYR A CA 1
ATOM 1171 C C . TYR A 1 143 ? 14.075 -13.170 -16.822 1.00 40.06 143 TYR A C 1
ATOM 1173 O O . TYR A 1 143 ? 14.744 -13.659 -17.759 1.00 40.06 143 TYR A O 1
#